Protein AF-U1FJD8-F1 (afdb_monomer)

pLDDT: mean 96.91, std 2.67, range [82.12, 98.75]

Secondary structure (DSSP, 8-state):
--STTTT-TT---EE--S-----EEEE-TT--EEETTTTTTTT--S--TT-EEE-GGGHHHHHHHTTTTT--GGGEEE-

Radius of gyration: 12.19 Å; Cα contacts (8 Å, |Δi|>4): 173; chains: 1; bounding box: 32×26×29 Å

Mean predicted aligned error: 2.28 Å

Sequence (79 aa):
MHNCFEGCTKLAAATLKCNYNPAVLYKDEEGNEVKAFKDVFKGCTSLKNNSVKVPSAQVAAYKAGAGTMGANKDWFAAE

Structure (mmCIF, N/CA/C/O backbone):
data_AF-U1FJD8-F1
#
_entry.id   AF-U1FJD8-F1
#
loop_
_atom_site.group_PDB
_atom_site.id
_atom_site.type_symbol
_atom_site.label_atom_id
_atom_site.label_alt_id
_atom_site.label_comp_id
_atom_site.label_asym_id
_atom_site.label_entity_id
_atom_site.label_seq_id
_atom_site.pdbx_PDB_ins_code
_atom_site.Cartn_x
_atom_site.Cartn_y
_atom_site.Cartn_z
_atom_site.occupancy
_atom_site.B_iso_or_equiv
_atom_site.auth_seq_id
_atom_site.auth_comp_id
_atom_site.auth_asym_id
_atom_site.auth_atom_id
_atom_site.pdbx_PDB_model_num
ATOM 1 N N . MET A 1 1 ? -1.922 1.120 -10.683 1.00 82.12 1 MET A N 1
ATOM 2 C CA . MET A 1 1 ? -2.069 2.189 -9.677 1.00 82.12 1 MET A CA 1
ATOM 3 C C . MET A 1 1 ? -0.680 2.513 -9.157 1.00 82.12 1 MET A C 1
ATOM 5 O O . MET A 1 1 ? -0.227 1.869 -8.226 1.00 82.12 1 MET A O 1
ATOM 9 N N . HIS A 1 2 ? 0.028 3.431 -9.806 1.00 86.00 2 HIS A N 1
ATOM 10 C CA . HIS A 1 2 ? 1.374 3.839 -9.397 1.00 86.00 2 HIS A CA 1
ATOM 11 C C . HIS A 1 2 ? 1.277 5.199 -8.695 1.00 86.00 2 HIS A C 1
ATOM 13 O O . HIS A 1 2 ? 0.576 6.070 -9.208 1.00 86.00 2 HIS A O 1
ATOM 19 N N . ASN A 1 3 ? 1.899 5.350 -7.519 1.00 92.44 3 ASN A N 1
ATOM 20 C CA . ASN A 1 3 ? 1.988 6.600 -6.735 1.00 92.44 3 ASN A CA 1
ATOM 21 C C . ASN A 1 3 ? 0.653 7.304 -6.413 1.00 92.44 3 ASN A C 1
ATOM 23 O O . ASN A 1 3 ? 0.645 8.483 -6.075 1.00 92.44 3 ASN A O 1
ATOM 27 N N . CYS A 1 4 ? -0.493 6.617 -6.509 1.00 95.69 4 CYS A N 1
ATOM 28 C CA . CYS A 1 4 ? -1.809 7.270 -6.455 1.00 95.69 4 CYS A CA 1
ATOM 29 C C . CYS A 1 4 ? -2.058 8.093 -5.181 1.00 95.69 4 CYS A C 1
ATOM 31 O O . CYS A 1 4 ? -2.769 9.091 -5.247 1.00 95.69 4 CYS A O 1
ATOM 33 N N . PHE A 1 5 ? -1.498 7.676 -4.042 1.00 97.56 5 PHE A N 1
ATOM 34 C CA . PHE A 1 5 ? -1.591 8.397 -2.773 1.00 97.56 5 PHE A CA 1
ATOM 35 C C . PHE A 1 5 ? -0.212 8.780 -2.225 1.00 97.56 5 PHE A C 1
ATOM 37 O O . PHE A 1 5 ? -0.083 9.037 -1.027 1.00 97.56 5 PHE A O 1
ATOM 44 N N . GLU A 1 6 ? 0.820 8.825 -3.073 1.00 97.62 6 GLU A N 1
ATOM 45 C CA . GLU A 1 6 ? 2.160 9.202 -2.625 1.00 97.62 6 GLU A CA 1
ATOM 46 C C . GLU A 1 6 ? 2.127 10.593 -1.969 1.00 97.62 6 GLU A C 1
ATOM 48 O O . GLU A 1 6 ? 1.518 11.537 -2.473 1.00 97.62 6 GLU A O 1
ATOM 53 N N . GLY A 1 7 ? 2.722 10.702 -0.781 1.00 97.81 7 GLY A N 1
ATOM 54 C CA . GLY A 1 7 ? 2.780 11.945 -0.010 1.00 97.81 7 GLY A CA 1
ATOM 55 C C . GLY A 1 7 ? 1.446 12.408 0.588 1.00 97.81 7 GLY A C 1
ATOM 56 O O . GLY A 1 7 ? 1.396 13.474 1.205 1.00 97.81 7 GLY A O 1
A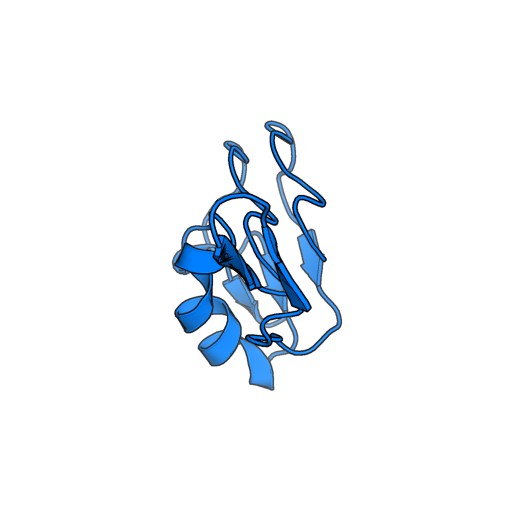TOM 57 N N . CYS A 1 8 ? 0.362 11.632 0.473 1.00 98.31 8 CYS A N 1
ATOM 58 C CA . CYS A 1 8 ? -0.922 11.970 1.088 1.00 98.31 8 CYS A CA 1
ATOM 59 C C . CYS A 1 8 ? -0.876 11.759 2.611 1.00 98.31 8 CYS A C 1
ATOM 61 O O . CYS A 1 8 ? -1.377 10.769 3.148 1.00 98.31 8 CYS A O 1
ATOM 63 N N . THR A 1 9 ? -0.295 12.718 3.333 1.00 98.00 9 THR A N 1
ATOM 64 C CA . THR A 1 9 ? -0.072 12.640 4.788 1.00 98.00 9 THR A CA 1
ATOM 65 C C . THR A 1 9 ? -1.357 12.630 5.607 1.00 98.00 9 THR A C 1
ATOM 67 O O . THR A 1 9 ? -1.358 12.108 6.716 1.00 98.00 9 THR A O 1
ATOM 70 N N . LYS A 1 10 ? -2.461 13.162 5.068 1.00 98.31 10 LYS A N 1
ATOM 71 C CA . LYS A 1 10 ? -3.778 13.214 5.731 1.00 98.31 10 LYS A CA 1
ATOM 72 C C . LYS A 1 10 ? -4.701 12.036 5.390 1.00 98.31 10 LYS A C 1
ATOM 74 O O . LYS A 1 10 ? -5.817 11.987 5.901 1.00 98.31 10 LYS A O 1
ATOM 79 N N . LEU A 1 11 ? -4.275 11.099 4.537 1.00 98.31 11 LEU A N 1
ATOM 80 C CA . LEU A 1 11 ? -5.091 9.934 4.190 1.00 98.31 11 LEU A CA 1
ATOM 81 C C . LEU A 1 11 ? -5.220 9.009 5.410 1.00 98.31 11 LEU A C 1
ATOM 83 O O . LEU A 1 11 ? -4.248 8.387 5.830 1.00 98.31 11 LEU A O 1
ATOM 87 N N . ALA A 1 12 ? -6.420 8.943 5.990 1.00 98.00 12 ALA A N 1
ATOM 88 C CA . ALA A 1 12 ? -6.688 8.159 7.199 1.00 98.00 12 ALA A CA 1
ATOM 89 C C . ALA A 1 12 ? -7.232 6.749 6.906 1.00 98.00 12 ALA A C 1
ATOM 91 O O . ALA A 1 12 ? -7.052 5.836 7.716 1.00 98.00 12 ALA A O 1
ATOM 92 N N . ALA A 1 13 ? -7.890 6.567 5.759 1.00 98.25 13 ALA A N 1
ATOM 93 C CA . ALA A 1 13 ? -8.428 5.288 5.315 1.00 98.25 13 ALA A CA 1
ATOM 94 C C . ALA A 1 13 ? -8.595 5.249 3.790 1.00 98.25 13 ALA A C 1
ATOM 96 O O . ALA A 1 13 ? -8.749 6.290 3.150 1.00 98.25 13 ALA A O 1
ATOM 97 N N . ALA A 1 14 ? -8.601 4.044 3.223 1.00 97.81 14 ALA A N 1
ATOM 98 C CA . ALA A 1 14 ? -8.902 3.799 1.815 1.00 97.81 14 ALA A CA 1
ATOM 99 C C . ALA A 1 14 ? -9.615 2.450 1.640 1.00 97.81 14 ALA A C 1
ATOM 101 O O . ALA A 1 14 ? -9.518 1.561 2.483 1.00 97.81 14 ALA A O 1
ATOM 102 N N . THR A 1 15 ? -10.323 2.278 0.527 1.00 98.12 15 THR A N 1
ATOM 103 C CA . THR A 1 15 ? -10.869 0.980 0.104 1.00 98.12 15 THR A CA 1
ATOM 104 C C . THR A 1 15 ? -10.463 0.734 -1.341 1.00 98.12 15 THR A C 1
ATOM 106 O O . THR A 1 15 ? -10.821 1.511 -2.225 1.00 98.12 15 THR A O 1
ATOM 109 N N . LEU A 1 16 ? -9.694 -0.325 -1.586 1.00 97.19 16 LEU A N 1
ATOM 110 C CA . LEU A 1 16 ? -9.311 -0.763 -2.926 1.00 97.19 16 LEU A CA 1
ATOM 111 C C . LEU A 1 16 ? -10.235 -1.909 -3.335 1.00 97.19 16 LEU A C 1
ATOM 113 O O . LEU A 1 16 ? -10.349 -2.887 -2.611 1.00 97.19 16 LEU A O 1
ATOM 117 N N . LYS A 1 17 ? -10.874 -1.806 -4.503 1.00 96.44 17 LYS A N 1
ATOM 118 C CA . LYS A 1 17 ? -11.871 -2.787 -4.981 1.00 96.44 17 LYS A CA 1
ATOM 119 C C . LYS A 1 17 ? -11.336 -3.770 -6.027 1.00 96.44 17 LYS A C 1
ATOM 121 O O . LYS A 1 17 ? -12.100 -4.346 -6.792 1.00 96.44 17 LYS A O 1
ATOM 126 N N . CYS A 1 18 ? -10.020 -3.917 -6.120 1.00 95.88 18 CYS A N 1
ATOM 127 C CA . CYS A 1 18 ? -9.371 -4.751 -7.129 1.00 95.88 18 CYS A CA 1
ATOM 128 C C . CYS A 1 18 ? -8.471 -5.803 -6.482 1.00 95.88 18 CYS A C 1
ATOM 130 O O . CYS A 1 18 ? -8.154 -5.726 -5.297 1.00 95.88 18 CYS A O 1
ATOM 132 N N . ASN A 1 19 ? -8.082 -6.804 -7.270 1.00 97.50 19 ASN A N 1
ATOM 133 C CA . ASN A 1 19 ? -7.082 -7.775 -6.848 1.00 97.50 19 ASN A CA 1
ATOM 134 C C . ASN A 1 19 ? -5.698 -7.125 -6.803 1.00 97.50 19 ASN A C 1
ATOM 136 O O . ASN A 1 19 ? -5.401 -6.212 -7.581 1.00 97.50 19 ASN A O 1
ATOM 140 N N . TYR A 1 20 ? -4.834 -7.637 -5.926 1.00 97.69 20 TYR A N 1
ATOM 141 C CA . TYR A 1 20 ? -3.437 -7.226 -5.926 1.00 97.69 20 TYR A CA 1
ATOM 142 C C . TYR A 1 20 ? -2.780 -7.642 -7.251 1.00 97.69 20 TYR A C 1
ATOM 144 O O . TYR A 1 20 ? -2.911 -8.789 -7.677 1.00 97.69 20 TYR A O 1
ATOM 152 N N . ASN A 1 21 ? -2.070 -6.716 -7.902 1.00 96.06 21 ASN A N 1
ATOM 153 C CA . ASN A 1 21 ? -1.379 -6.981 -9.162 1.00 96.06 21 ASN A CA 1
ATOM 154 C C . ASN A 1 21 ? 0.145 -6.801 -8.996 1.00 96.06 21 ASN A C 1
ATOM 156 O O . ASN A 1 21 ? 0.607 -5.659 -8.907 1.00 96.06 21 ASN A O 1
ATOM 160 N N . PRO A 1 22 ? 0.935 -7.894 -8.982 1.00 94.69 22 PRO A N 1
ATOM 161 C CA . PRO A 1 22 ? 2.394 -7.835 -8.879 1.00 94.69 22 PRO A CA 1
ATOM 162 C C . PRO A 1 22 ? 3.105 -7.553 -10.212 1.00 94.69 22 PRO A C 1
ATOM 164 O O . PRO A 1 22 ? 4.335 -7.506 -10.224 1.00 94.69 22 PRO A O 1
ATOM 167 N N . ALA A 1 23 ? 2.374 -7.409 -11.325 1.00 96.31 23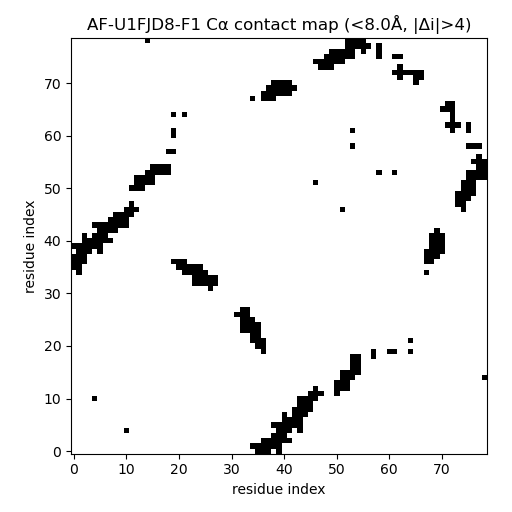 ALA A N 1
ATOM 168 C CA . ALA A 1 23 ? 2.962 -7.297 -12.654 1.00 96.31 23 ALA A CA 1
ATOM 169 C C . ALA A 1 23 ? 3.937 -6.119 -12.766 1.00 96.31 23 ALA A C 1
ATOM 171 O O . ALA A 1 23 ? 3.672 -5.018 -12.275 1.00 96.31 23 ALA A O 1
ATOM 172 N N . VAL A 1 24 ? 5.041 -6.358 -13.470 1.00 96.31 24 VAL A N 1
ATOM 173 C CA . VAL A 1 24 ? 5.928 -5.309 -13.972 1.00 96.31 24 VAL A CA 1
ATOM 174 C C . VAL A 1 24 ? 5.251 -4.679 -15.184 1.00 96.31 24 VAL A C 1
ATOM 176 O O . VAL A 1 24 ? 4.862 -5.383 -16.112 1.00 96.31 24 VAL A O 1
ATOM 179 N N . LEU A 1 25 ? 5.067 -3.363 -15.153 1.00 93.81 25 LEU A N 1
ATOM 180 C CA . LEU A 1 25 ? 4.458 -2.611 -16.248 1.00 93.81 25 LEU A CA 1
ATOM 181 C C . LEU A 1 25 ? 5.500 -2.199 -17.288 1.00 93.81 25 LEU A C 1
ATOM 183 O O . LEU A 1 25 ? 5.236 -2.272 -18.483 1.00 93.81 25 LEU A O 1
ATOM 187 N N . TYR A 1 26 ? 6.668 -1.755 -16.828 1.00 94.06 26 TYR A N 1
ATOM 188 C CA . TYR A 1 26 ? 7.784 -1.315 -17.664 1.00 94.06 26 TYR A CA 1
ATOM 189 C C . TYR A 1 26 ? 9.079 -1.279 -16.839 1.00 94.06 26 TYR A C 1
ATOM 191 O O . TYR A 1 26 ? 9.061 -1.543 -15.633 1.00 94.06 26 TYR A O 1
ATOM 199 N N . LYS A 1 27 ? 10.199 -0.958 -17.494 1.00 96.19 27 LYS A N 1
ATOM 200 C CA . LYS A 1 27 ? 11.465 -0.606 -16.840 1.00 96.19 27 LYS A CA 1
ATOM 201 C C . LYS A 1 27 ? 11.721 0.889 -16.995 1.00 96.19 27 LYS A C 1
ATOM 203 O O . LYS A 1 27 ? 11.448 1.418 -18.071 1.00 96.19 27 LYS A O 1
ATOM 208 N N . ASP A 1 28 ? 12.178 1.555 -15.941 1.00 92.75 28 ASP A N 1
ATOM 209 C CA . ASP A 1 28 ? 12.564 2.970 -16.016 1.00 92.75 28 ASP A CA 1
ATOM 210 C C . ASP A 1 28 ? 13.879 3.171 -16.795 1.00 92.75 28 ASP A C 1
ATOM 212 O O . ASP A 1 28 ? 14.477 2.210 -17.286 1.00 92.75 28 ASP A O 1
ATOM 216 N N . GLU A 1 29 ? 14.305 4.427 -16.962 1.00 94.62 29 GLU A N 1
ATOM 217 C CA . GLU A 1 29 ? 15.506 4.793 -17.733 1.00 94.62 29 GLU A CA 1
ATOM 218 C C . GLU A 1 29 ? 16.793 4.191 -17.146 1.00 94.62 29 GLU A C 1
ATOM 220 O O . GLU A 1 29 ? 17.758 3.944 -17.868 1.00 94.62 29 GLU A O 1
ATOM 225 N N . GLU A 1 30 ? 16.779 3.883 -15.850 1.00 95.00 30 GLU A N 1
ATOM 226 C CA . GLU A 1 30 ? 17.860 3.222 -15.116 1.00 95.00 30 GLU A CA 1
ATOM 227 C C . GLU A 1 30 ? 17.758 1.684 -15.176 1.00 95.00 30 GLU A C 1
ATOM 229 O O . GLU A 1 30 ? 18.612 0.969 -14.649 1.00 95.00 30 GLU A O 1
ATOM 234 N N . GLY A 1 31 ? 16.732 1.154 -15.848 1.00 94.94 31 GLY A N 1
ATOM 235 C CA . GLY A 1 31 ? 16.506 -0.274 -16.050 1.00 94.94 31 GLY A CA 1
ATOM 236 C C . GLY A 1 31 ? 15.795 -0.982 -14.894 1.00 94.94 31 GLY A C 1
ATOM 237 O O . GLY A 1 31 ? 15.679 -2.214 -14.930 1.00 94.94 31 GLY A O 1
ATOM 238 N N . ASN A 1 32 ? 15.290 -0.256 -13.892 1.00 93.50 32 ASN A N 1
ATOM 239 C CA . ASN A 1 32 ? 14.589 -0.845 -12.755 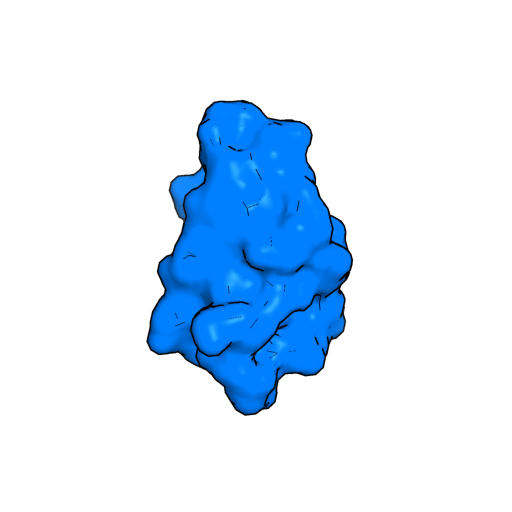1.00 93.50 32 ASN A CA 1
ATOM 240 C C . ASN A 1 32 ? 13.145 -1.199 -13.116 1.00 93.50 32 ASN A C 1
ATOM 242 O O . ASN A 1 32 ? 12.445 -0.457 -13.801 1.00 93.50 32 ASN A O 1
ATOM 246 N N . GLU A 1 33 ? 12.657 -2.322 -12.595 1.00 95.00 33 GLU A N 1
ATOM 247 C CA . GLU A 1 33 ? 11.273 -2.744 -12.798 1.00 95.00 33 GLU A CA 1
ATOM 248 C C . GLU A 1 33 ? 10.280 -1.826 -12.071 1.00 95.00 33 GLU A C 1
ATOM 250 O O . GLU A 1 33 ? 10.353 -1.611 -10.855 1.00 95.00 33 GLU A O 1
ATOM 255 N N . VAL A 1 34 ? 9.279 -1.346 -12.806 1.00 93.94 34 VAL A N 1
ATOM 256 C CA . VAL A 1 34 ? 8.159 -0.587 -12.252 1.00 93.94 34 VAL A CA 1
ATOM 257 C C . VAL A 1 34 ? 6.936 -1.487 -12.158 1.00 93.94 34 VAL A C 1
ATOM 259 O O . VAL A 1 34 ? 6.331 -1.866 -13.160 1.00 93.94 34 VAL A O 1
ATOM 262 N N . LYS A 1 35 ? 6.561 -1.840 -10.926 1.00 95.38 35 LYS A N 1
ATOM 263 C CA . LYS A 1 35 ? 5.399 -2.691 -10.643 1.00 95.38 35 LYS A CA 1
ATOM 264 C C . LYS A 1 35 ? 4.094 -1.903 -10.661 1.00 95.38 35 LYS A C 1
ATOM 266 O O . LYS A 1 35 ? 4.051 -0.733 -10.285 1.00 95.38 35 LYS A O 1
ATOM 271 N N . ALA A 1 36 ? 2.997 -2.581 -10.992 1.00 94.50 36 ALA A N 1
ATOM 272 C CA . ALA A 1 36 ? 1.671 -1.983 -11.144 1.00 94.50 36 ALA A CA 1
ATOM 273 C C . ALA A 1 36 ? 1.139 -1.261 -9.897 1.00 94.50 36 ALA A C 1
ATOM 275 O O . ALA A 1 36 ? 0.273 -0.392 -10.021 1.00 94.50 36 ALA A O 1
ATOM 276 N N . PHE A 1 37 ? 1.635 -1.641 -8.720 1.00 96.44 37 PHE A N 1
ATOM 277 C CA . PHE A 1 37 ? 1.264 -1.113 -7.408 1.00 96.44 37 PHE A CA 1
ATOM 278 C C . PHE A 1 37 ? 2.452 -0.444 -6.696 1.00 96.44 37 PHE A C 1
ATOM 280 O O . PHE A 1 37 ? 2.433 -0.305 -5.475 1.00 96.44 37 PHE A O 1
ATOM 287 N N . LYS A 1 38 ? 3.505 -0.056 -7.431 1.00 96.31 38 LYS A N 1
ATOM 288 C CA . LYS A 1 38 ? 4.684 0.589 -6.840 1.00 96.31 38 LYS A CA 1
ATOM 289 C C . LYS A 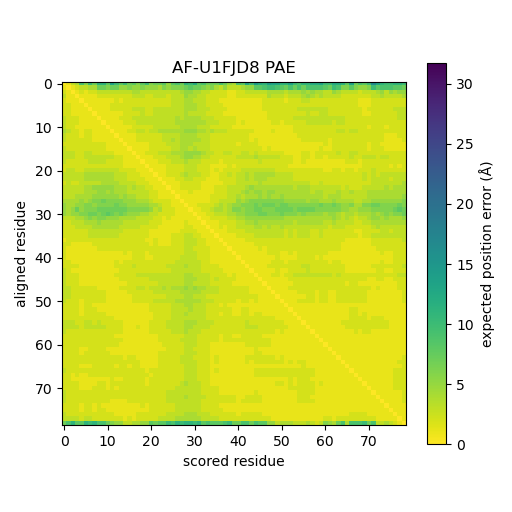1 38 ? 4.281 1.892 -6.138 1.00 96.31 38 LYS A C 1
ATOM 291 O O . LYS A 1 38 ? 3.587 2.716 -6.738 1.00 96.31 38 LYS A O 1
ATOM 296 N N . ASP A 1 39 ? 4.704 2.022 -4.880 1.00 97.31 39 ASP A N 1
ATOM 297 C CA . ASP A 1 39 ? 4.663 3.243 -4.063 1.00 97.31 39 ASP A CA 1
ATOM 298 C C . ASP A 1 39 ? 3.274 3.890 -3.878 1.00 97.31 39 ASP A C 1
ATOM 300 O O . ASP A 1 39 ? 3.160 5.072 -3.566 1.00 97.31 39 ASP A O 1
ATOM 304 N N . VAL A 1 40 ? 2.193 3.106 -3.993 1.00 97.56 40 VAL A N 1
ATOM 305 C CA . VAL A 1 40 ? 0.801 3.583 -3.842 1.00 97.56 40 VAL A CA 1
ATOM 306 C C . VAL A 1 40 ? 0.577 4.431 -2.587 1.00 97.56 40 VAL A C 1
ATOM 308 O O . VAL A 1 40 ? -0.140 5.422 -2.674 1.00 97.56 40 VAL A O 1
ATOM 311 N N . PHE A 1 41 ? 1.159 4.044 -1.449 1.00 98.44 41 PHE A N 1
ATOM 312 C CA . PHE A 1 41 ? 0.989 4.698 -0.145 1.00 98.44 41 PHE A CA 1
ATOM 313 C C . PHE A 1 41 ? 2.294 5.275 0.416 1.00 98.44 41 PHE A C 1
ATOM 315 O O . PHE A 1 41 ? 2.389 5.571 1.612 1.00 98.44 41 PHE A O 1
ATOM 322 N N . LYS A 1 42 ? 3.324 5.421 -0.421 1.00 98.31 42 LYS A N 1
ATOM 323 C CA . LYS A 1 42 ? 4.615 5.942 0.022 1.00 98.31 42 LYS A CA 1
ATOM 324 C C . LYS A 1 42 ? 4.440 7.343 0.614 1.00 98.31 42 LYS A C 1
ATOM 326 O O . LYS A 1 42 ? 3.834 8.221 0.012 1.00 98.31 42 LYS A O 1
ATOM 331 N N . GLY A 1 43 ? 4.944 7.556 1.826 1.00 98.12 43 GLY A N 1
ATOM 332 C CA . GLY A 1 43 ? 4.800 8.838 2.527 1.00 98.12 43 GLY A CA 1
ATOM 333 C C . GLY A 1 43 ? 3.412 9.108 3.130 1.00 98.12 43 GLY A C 1
ATOM 334 O O . GLY A 1 43 ? 3.189 10.198 3.656 1.00 98.12 43 GLY A O 1
ATOM 335 N N . CYS A 1 44 ? 2.481 8.148 3.117 1.00 98.50 44 CYS A N 1
ATOM 336 C CA . CYS A 1 44 ? 1.245 8.252 3.895 1.00 98.50 44 CYS A CA 1
ATOM 337 C C . CYS A 1 44 ? 1.536 8.047 5.388 1.00 98.50 44 CYS A C 1
ATOM 339 O O . CYS A 1 44 ? 1.841 6.941 5.826 1.00 98.50 44 CYS A O 1
ATOM 341 N N . THR A 1 45 ? 1.410 9.103 6.190 1.00 97.94 45 THR A N 1
ATOM 342 C CA . THR A 1 45 ? 1.764 9.078 7.622 1.00 97.94 45 THR A CA 1
ATOM 343 C C . THR A 1 45 ? 0.572 8.886 8.563 1.00 97.94 45 THR A C 1
ATOM 345 O O . THR A 1 45 ? 0.769 8.504 9.712 1.00 97.94 45 THR A O 1
ATOM 348 N N . SER A 1 46 ? -0.662 9.122 8.099 1.00 98.38 46 SER A N 1
ATOM 349 C CA . SER A 1 46 ? -1.879 8.988 8.924 1.00 98.38 46 SER A CA 1
ATOM 350 C C . SER A 1 46 ? -2.551 7.610 8.862 1.00 98.38 46 SER A C 1
ATOM 352 O O . SER A 1 46 ? -3.501 7.375 9.613 1.00 98.38 46 SER A O 1
ATOM 354 N N . LEU A 1 47 ? -2.084 6.697 8.002 1.00 98.44 47 LEU A N 1
ATOM 355 C CA . LEU A 1 47 ? -2.619 5.335 7.909 1.00 98.44 47 LEU A CA 1
ATOM 356 C C . LEU A 1 47 ? -2.211 4.502 9.132 1.00 98.44 47 LEU A C 1
ATOM 358 O O . LEU A 1 47 ? -1.063 4.523 9.579 1.00 98.44 47 LEU A O 1
ATOM 362 N N . LYS A 1 48 ? -3.169 3.749 9.673 1.00 98.25 48 LYS A N 1
ATOM 363 C CA . LYS A 1 48 ? -3.016 2.906 10.865 1.00 98.25 48 LYS A CA 1
ATOM 364 C C . LYS A 1 48 ? -3.397 1.464 10.539 1.00 98.25 48 LYS A C 1
ATOM 366 O O . LYS A 1 48 ? -3.773 1.136 9.413 1.00 98.25 48 LYS A O 1
ATOM 371 N N . ASN A 1 49 ? -3.292 0.585 11.533 1.00 98.62 49 ASN A N 1
ATOM 372 C CA . ASN A 1 49 ? -3.727 -0.799 11.387 1.00 98.62 49 ASN A CA 1
ATOM 373 C C . ASN A 1 49 ? -5.181 -0.853 10.906 1.00 98.62 49 ASN A C 1
ATOM 375 O O . ASN A 1 49 ? -6.040 -0.156 11.447 1.00 98.62 49 ASN A O 1
ATOM 379 N N . ASN A 1 50 ? -5.438 -1.692 9.904 1.00 98.50 50 ASN A N 1
ATOM 380 C CA . ASN A 1 50 ? -6.749 -1.882 9.276 1.00 98.50 50 ASN A CA 1
ATOM 381 C C . ASN A 1 50 ? -7.348 -0.640 8.573 1.00 98.50 50 ASN A C 1
ATOM 383 O O . ASN A 1 50 ? -8.534 -0.645 8.245 1.00 98.50 50 ASN A O 1
ATOM 387 N N . SER A 1 51 ? -6.564 0.416 8.309 1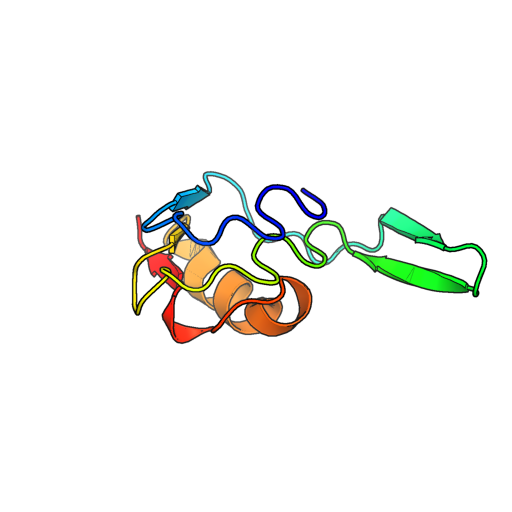.00 98.56 51 SER A N 1
ATOM 388 C CA . SER A 1 51 ? -7.030 1.613 7.583 1.00 98.56 51 SER A CA 1
ATOM 389 C C . SER A 1 51 ? -7.316 1.373 6.093 1.00 98.56 51 SER A C 1
ATOM 391 O O . SER A 1 51 ? -8.033 2.163 5.479 1.00 98.56 51 SER A O 1
ATOM 393 N N . VAL A 1 52 ? -6.744 0.331 5.482 1.00 98.56 52 VAL A N 1
ATOM 394 C CA . VAL A 1 52 ? -6.904 0.036 4.052 1.00 98.56 52 VAL A CA 1
ATOM 395 C C . VAL A 1 52 ? -7.701 -1.251 3.879 1.00 98.56 52 VAL A C 1
ATOM 397 O O . VAL A 1 52 ? -7.217 -2.347 4.162 1.00 98.56 52 VAL A O 1
ATOM 400 N N . LYS A 1 53 ? -8.926 -1.114 3.380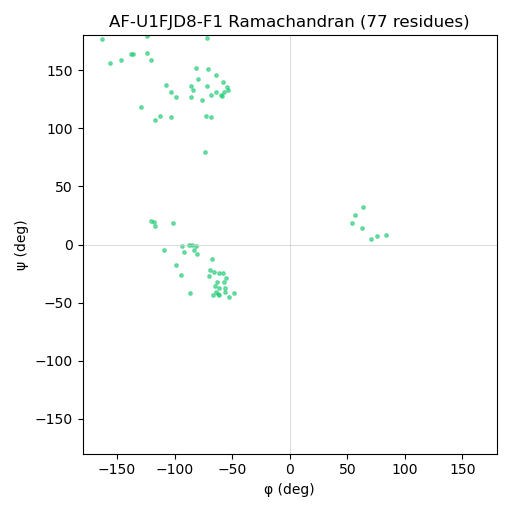 1.00 98.75 53 LYS A N 1
ATOM 401 C CA . LYS A 1 53 ? -9.808 -2.234 3.052 1.00 98.75 53 LYS A CA 1
ATOM 402 C C . LYS A 1 53 ? -9.536 -2.747 1.641 1.00 98.75 53 LYS A C 1
ATOM 404 O O . LYS A 1 53 ? -9.370 -1.950 0.717 1.00 98.75 53 LYS A O 1
ATOM 409 N N . VAL A 1 54 ? -9.484 -4.063 1.482 1.00 98.62 54 VAL A N 1
ATOM 410 C CA . VAL A 1 54 ? -9.282 -4.761 0.199 1.00 98.62 54 VAL A CA 1
ATOM 411 C C . VAL A 1 54 ? -10.224 -5.967 0.113 1.00 98.62 54 VAL A C 1
ATOM 413 O O . VAL A 1 54 ? -10.729 -6.397 1.157 1.00 98.62 54 VAL A O 1
ATOM 416 N N . PRO A 1 55 ? -10.457 -6.569 -1.074 1.00 98.62 55 PRO A N 1
ATOM 417 C CA . PRO A 1 55 ? -11.321 -7.741 -1.175 1.00 98.62 55 PRO A CA 1
ATOM 418 C C . PRO A 1 55 ? -10.840 -8.842 -0.226 1.00 98.62 55 PRO A C 1
ATOM 420 O O . PRO A 1 55 ? -9.640 -9.117 -0.158 1.00 98.62 55 PRO A O 1
ATOM 423 N N . SER A 1 56 ? -11.752 -9.489 0.506 1.00 98.38 56 SER A N 1
ATOM 424 C CA . SER A 1 56 ? -11.393 -10.409 1.600 1.00 98.38 56 SER A CA 1
ATOM 425 C C . SER A 1 56 ? -10.459 -11.537 1.141 1.00 98.38 56 SER A C 1
ATOM 427 O O . SER A 1 56 ? -9.499 -11.872 1.831 1.00 98.38 56 SER A O 1
ATOM 429 N N . ALA A 1 57 ? -10.669 -12.054 -0.075 1.00 98.38 57 ALA A N 1
ATOM 430 C CA . ALA A 1 57 ? -9.825 -13.081 -0.695 1.00 98.38 57 ALA A CA 1
ATOM 431 C C . ALA A 1 57 ? -8.403 -12.601 -1.059 1.00 98.38 57 ALA A C 1
ATOM 433 O O . ALA A 1 57 ? -7.537 -13.409 -1.382 1.00 98.38 57 ALA A O 1
ATOM 434 N N . GLN A 1 58 ? -8.152 -11.292 -1.031 1.00 98.50 58 GLN A N 1
ATOM 435 C CA . GLN A 1 58 ? -6.908 -10.656 -1.469 1.00 98.50 58 GLN A CA 1
ATOM 436 C C . GLN A 1 58 ? -6.078 -10.103 -0.308 1.00 98.50 58 GLN A C 1
ATOM 438 O O . GLN A 1 58 ? -4.951 -9.664 -0.532 1.00 98.50 58 GLN A O 1
ATOM 443 N N . VAL A 1 59 ? -6.574 -10.155 0.936 1.00 98.69 59 VAL A N 1
ATOM 444 C CA . VAL A 1 59 ? -5.863 -9.615 2.110 1.00 98.69 59 VAL A CA 1
ATOM 445 C C . VAL A 1 59 ? -4.442 -10.172 2.210 1.00 98.69 59 VAL A C 1
ATOM 447 O O . VAL A 1 59 ? -3.499 -9.407 2.399 1.00 98.69 59 VAL A O 1
ATOM 450 N N . ALA A 1 60 ? -4.261 -11.482 2.018 1.00 98.62 60 ALA A N 1
ATOM 451 C CA . ALA A 1 60 ? -2.938 -12.107 2.049 1.00 98.62 60 ALA A CA 1
ATOM 452 C C . ALA A 1 60 ? -2.004 -11.568 0.948 1.00 98.62 60 ALA A C 1
ATOM 454 O O . ALA A 1 60 ? -0.844 -11.265 1.224 1.00 98.62 60 ALA A O 1
ATOM 455 N N . ALA A 1 61 ? -2.515 -11.383 -0.274 1.00 98.62 61 ALA A N 1
ATOM 456 C CA . ALA A 1 61 ? -1.740 -10.865 -1.400 1.00 98.62 61 ALA A CA 1
ATOM 457 C C . ALA A 1 61 ? -1.320 -9.402 -1.181 1.00 98.62 61 ALA A C 1
ATOM 459 O O . ALA A 1 61 ? -0.155 -9.059 -1.371 1.00 98.62 61 ALA A O 1
ATOM 460 N N . TYR A 1 62 ? -2.231 -8.555 -0.692 1.00 98.56 62 TYR A N 1
ATOM 461 C CA . TYR A 1 62 ? -1.918 -7.168 -0.338 1.00 98.56 62 TYR A CA 1
ATOM 462 C C . TYR A 1 62 ? -0.906 -7.066 0.807 1.00 98.56 62 TYR A C 1
ATOM 464 O O . TYR A 1 62 ? 0.024 -6.264 0.733 1.00 98.56 62 TYR A O 1
ATOM 472 N N . LYS A 1 63 ? -1.032 -7.911 1.840 1.00 98.75 63 LYS A N 1
ATOM 473 C CA . LYS A 1 63 ? -0.050 -7.979 2.933 1.00 98.75 63 LYS A CA 1
ATOM 474 C C . LYS A 1 63 ? 1.334 -8.390 2.429 1.00 98.75 63 LYS A C 1
ATOM 476 O O . LYS A 1 63 ? 2.315 -7.763 2.818 1.00 98.75 63 LYS A O 1
ATOM 481 N N . ALA A 1 64 ? 1.414 -9.389 1.548 1.00 98.56 64 ALA A N 1
ATOM 482 C CA . ALA A 1 64 ? 2.671 -9.813 0.927 1.00 98.56 64 ALA A CA 1
ATOM 483 C C . ALA A 1 64 ? 3.274 -8.721 0.021 1.00 98.56 64 ALA A C 1
ATOM 485 O O . ALA A 1 64 ? 4.489 -8.543 -0.025 1.00 98.56 64 ALA A O 1
ATOM 486 N N . GLY A 1 65 ? 2.421 -7.954 -0.663 1.00 98.00 65 GLY A N 1
ATOM 487 C CA . GLY A 1 65 ? 2.799 -6.857 -1.551 1.00 98.00 65 GLY A CA 1
ATOM 488 C C . GLY A 1 65 ? 3.076 -5.511 -0.877 1.00 98.00 65 GLY A C 1
ATOM 489 O O . GLY A 1 65 ? 3.482 -4.573 -1.566 1.00 98.00 65 GLY A O 1
ATOM 490 N N . ALA A 1 66 ? 2.876 -5.392 0.439 1.00 98.31 66 ALA A N 1
ATOM 491 C CA . ALA A 1 66 ? 2.868 -4.113 1.152 1.00 98.31 66 ALA A CA 1
ATOM 492 C C . ALA A 1 66 ? 4.155 -3.295 0.954 1.00 98.31 66 ALA A C 1
ATOM 494 O O . ALA A 1 66 ? 4.088 -2.095 0.693 1.00 98.31 66 ALA A O 1
ATOM 495 N N . GLY A 1 67 ? 5.318 -3.954 0.975 1.00 97.88 67 GLY A N 1
ATOM 496 C CA . GLY A 1 67 ? 6.603 -3.293 0.740 1.00 97.88 67 GLY A CA 1
ATOM 497 C C . GLY A 1 67 ? 6.714 -2.664 -0.653 1.00 97.88 67 GLY A C 1
ATOM 498 O O . GLY A 1 67 ? 7.211 -1.554 -0.780 1.00 97.88 67 GLY A O 1
ATOM 499 N N . THR A 1 68 ? 6.167 -3.313 -1.691 1.00 97.25 68 THR A N 1
ATOM 500 C CA . THR A 1 68 ? 6.111 -2.733 -3.051 1.00 97.25 68 THR A CA 1
ATOM 501 C C . THR A 1 68 ? 5.256 -1.467 -3.082 1.00 97.25 68 THR A C 1
ATOM 503 O O . THR A 1 68 ? 5.529 -0.557 -3.853 1.00 97.25 68 THR A O 1
ATOM 506 N N . MET A 1 69 ? 4.224 -1.400 -2.243 1.00 97.88 69 MET A N 1
ATOM 507 C CA . MET A 1 69 ? 3.268 -0.295 -2.200 1.00 97.88 69 MET A CA 1
ATOM 508 C C . MET A 1 69 ? 3.728 0.884 -1.335 1.00 97.88 69 MET A C 1
ATOM 510 O O . MET A 1 69 ? 2.972 1.845 -1.200 1.00 97.88 69 MET A O 1
ATOM 514 N N . GLY A 1 70 ? 4.910 0.812 -0.714 1.00 97.69 70 GLY A N 1
ATOM 515 C CA . GLY A 1 70 ? 5.333 1.791 0.290 1.00 97.69 70 GLY A CA 1
ATOM 516 C C . GLY A 1 70 ? 4.430 1.785 1.529 1.00 97.69 70 GLY A C 1
ATOM 517 O O . GLY A 1 70 ? 4.189 2.834 2.120 1.00 97.69 70 GLY A O 1
ATOM 518 N N . ALA A 1 71 ? 3.88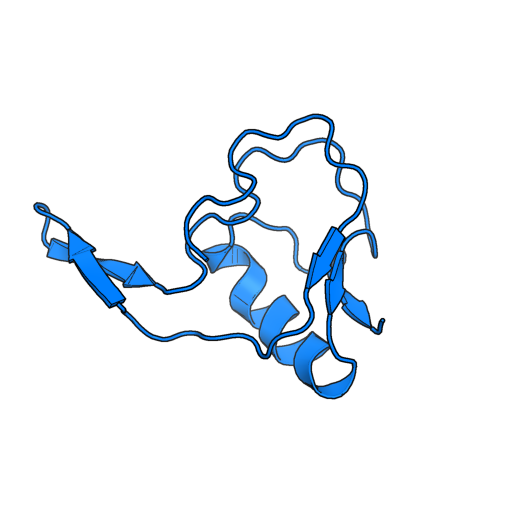1 0.619 1.887 1.00 98.25 71 ALA A N 1
ATOM 519 C CA . ALA A 1 71 ? 2.868 0.458 2.925 1.00 98.25 71 ALA A CA 1
ATOM 520 C C . ALA A 1 71 ? 3.321 -0.470 4.058 1.00 98.25 71 ALA A C 1
ATOM 522 O O . ALA A 1 71 ? 4.165 -1.350 3.876 1.00 98.25 71 ALA A O 1
ATOM 523 N N . ASN A 1 72 ? 2.684 -0.338 5.223 1.00 98.38 72 ASN A N 1
ATOM 524 C CA . ASN A 1 72 ? 2.783 -1.340 6.280 1.00 98.38 72 ASN A CA 1
ATOM 525 C C . ASN A 1 72 ? 1.765 -2.471 6.031 1.00 98.38 72 ASN A C 1
ATOM 527 O O . ASN A 1 72 ? 0.584 -2.215 5.796 1.00 98.38 72 ASN A O 1
ATOM 531 N N . LYS A 1 73 ? 2.200 -3.735 6.128 1.00 98.56 73 LYS A N 1
ATOM 532 C CA . LYS A 1 73 ? 1.333 -4.919 5.974 1.00 98.56 73 LYS A CA 1
ATOM 533 C C . LYS A 1 73 ? 0.128 -4.913 6.928 1.00 98.56 73 LYS A C 1
ATOM 535 O O . LYS A 1 73 ? -0.922 -5.473 6.612 1.00 98.56 73 LYS A O 1
ATOM 540 N N . ASP A 1 74 ? 0.249 -4.286 8.093 1.00 98.62 74 ASP A N 1
ATOM 541 C CA . ASP A 1 74 ? -0.815 -4.273 9.100 1.00 98.62 74 ASP A CA 1
ATOM 542 C C . ASP A 1 74 ? -1.909 -3.239 8.790 1.00 98.62 74 ASP A C 1
ATOM 544 O O . ASP A 1 74 ? -2.980 -3.275 9.392 1.00 98.62 74 ASP A O 1
ATOM 548 N N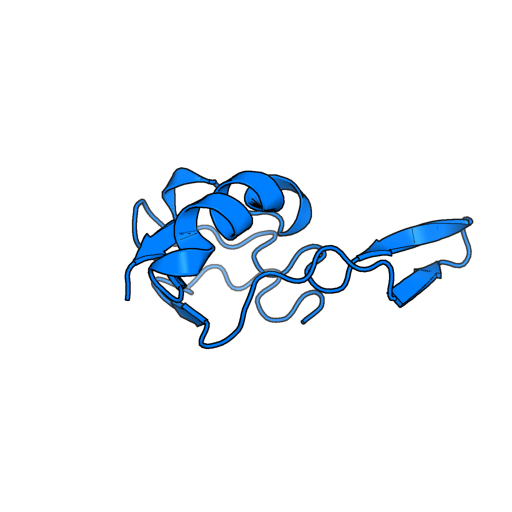 . TRP A 1 75 ? -1.710 -2.382 7.782 1.00 98.62 75 TRP A N 1
ATOM 549 C CA . TRP A 1 7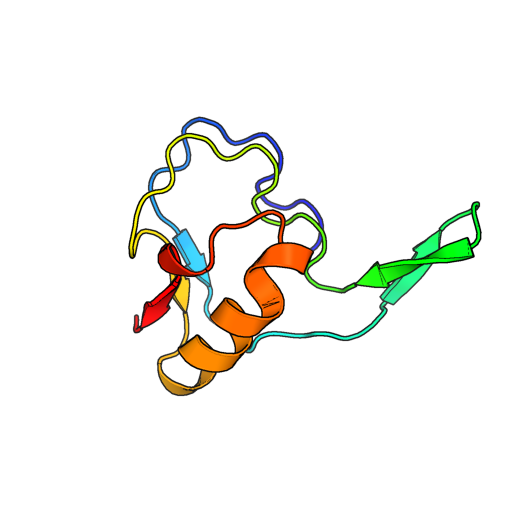5 ? -2.751 -1.479 7.281 1.00 98.62 75 TRP A CA 1
ATOM 550 C C . TRP A 1 75 ? -3.875 -2.207 6.544 1.00 98.62 75 TRP A C 1
ATOM 552 O O . TRP A 1 75 ? -4.997 -1.708 6.524 1.00 98.62 75 TRP A O 1
ATOM 562 N N . PHE A 1 76 ? -3.592 -3.370 5.951 1.00 98.75 76 PHE A N 1
ATOM 563 C CA . PHE A 1 76 ? -4.547 -4.090 5.110 1.00 98.75 76 PHE A CA 1
ATOM 564 C C . PHE A 1 76 ? -5.476 -5.000 5.918 1.00 98.75 76 PHE A C 1
ATOM 566 O O . PHE A 1 76 ? -5.007 -5.881 6.652 1.00 98.75 76 PHE A O 1
ATOM 573 N N . ALA A 1 77 ? -6.780 -4.829 5.707 1.00 98.69 77 ALA A N 1
ATOM 574 C CA . ALA A 1 77 ? -7.858 -5.640 6.267 1.00 98.69 77 ALA A CA 1
ATOM 575 C C . ALA A 1 77 ? -8.911 -5.976 5.196 1.00 98.69 77 ALA A C 1
ATOM 577 O O . ALA A 1 77 ? -8.945 -5.360 4.129 1.00 98.69 77 ALA A O 1
ATOM 578 N N . ALA A 1 78 ? -9.756 -6.968 5.475 1.00 98.44 78 ALA A N 1
ATOM 579 C CA . ALA A 1 78 ? -10.906 -7.268 4.625 1.00 98.44 78 ALA A CA 1
ATOM 580 C C . ALA A 1 78 ? -11.901 -6.090 4.621 1.00 98.44 78 ALA A C 1
ATOM 582 O O . ALA A 1 78 ? -12.033 -5.398 5.635 1.00 98.44 78 ALA A O 1
ATOM 583 N N . GLU A 1 79 ? -12.558 -5.864 3.479 1.00 93.19 79 GLU A N 1
ATOM 584 C CA . GLU A 1 79 ? -13.659 -4.894 3.336 1.00 93.19 79 GLU A CA 1
ATOM 585 C C . GLU A 1 79 ? -14.819 -5.144 4.306 1.00 93.19 79 GLU A C 1
ATOM 587 O O . GLU A 1 79 ? -15.193 -6.323 4.498 1.00 93.19 79 GLU A O 1
#

Nearest PDB structures (foldseek):
  4m9d-assembly1_A  TM=2.798E-01  e=3.351E+00  Bacillus anthracis str. 'Ames Ancestor'

Foldseek 3Di:
DELQCAQVQVLQAEEDEDADFQDFPDADPVRHTDGPQAQPCANHNNQDFCRYEYAQVRLVVCLVCQVRNNHHSRSYDHD

Organism: NCBI:txid1125725

Solvent-accessible surface area (backbone atoms only — not comparable to full-atom values): 4182 Å² total; per-residue (Å²): 91,59,44,76,38,46,60,36,44,81,46,52,65,52,72,48,94,60,77,71,56,83,50,68,74,50,60,50,100,88,65,48,78,39,37,37,38,32,31,27,34,25,65,39,71,46,54,42,74,53,25,31,24,26,44,66,94,32,32,68,53,43,34,73,43,12,70,55,18,42,41,63,42,59,22,54,28,56,105